Protein AF-A0A3M3ZVD4-F1 (afdb_monomer)

Organism: NCBI:txid251706

InterPro domains:
  IPR005669 Thiosulphate/Sulfate-binding protein [PTHR30368] (2-66)

Mean predicted aligned error: 4.23 Å

Radius of gyration: 17.47 Å; Cα contacts (8 Å, |Δi|>4): 52; chains: 1; bounding box: 32×25×46 Å

Structure (mmCIF, N/CA/C/O backbone):
data_AF-A0A3M3ZVD4-F1
#
_entry.id   AF-A0A3M3ZVD4-F1
#
loop_
_atom_site.group_PDB
_atom_site.id
_atom_site.type_symbol
_atom_site.label_atom_id
_atom_site.label_alt_id
_atom_site.label_comp_id
_atom_site.label_asym_id
_atom_site.label_entity_id
_atom_site.label_seq_id
_atom_site.pdbx_PDB_ins_code
_atom_site.Cartn_x
_atom_site.Cartn_y
_atom_site.Cartn_z
_atom_site.occupancy
_atom_site.B_iso_or_equiv
_atom_site.auth_seq_id
_atom_site.auth_comp_id
_atom_site.auth_asym_id
_atom_site.auth_atom_id
_atom_site.pdbx_PDB_model_num
ATOM 1 N N . MET A 1 1 ? 3.419 12.281 11.688 1.00 77.69 1 MET A N 1
ATOM 2 C CA . MET A 1 1 ? 3.456 10.877 11.206 1.00 77.69 1 MET A CA 1
ATOM 3 C C . MET A 1 1 ? 3.098 9.835 12.266 1.00 77.69 1 MET A C 1
ATO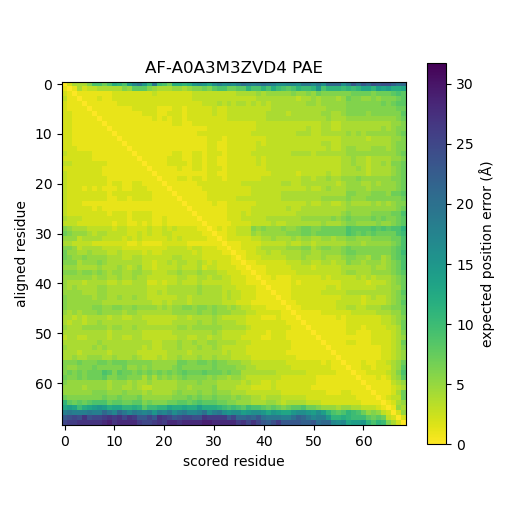M 5 O O . MET A 1 1 ? 2.330 8.952 11.929 1.00 77.69 1 MET A O 1
ATOM 9 N N . LYS A 1 2 ? 3.574 9.909 13.523 1.00 91.44 2 LYS A N 1
ATOM 10 C CA . LYS A 1 2 ? 3.277 8.881 14.554 1.00 91.44 2 LYS A CA 1
ATOM 11 C C . LYS A 1 2 ? 1.782 8.585 14.750 1.00 91.44 2 LYS A C 1
ATOM 13 O O . LYS A 1 2 ? 1.409 7.434 14.909 1.00 91.44 2 LYS A O 1
ATOM 18 N N . TYR A 1 3 ? 0.938 9.610 14.673 1.00 94.56 3 TYR A N 1
ATOM 19 C CA . TYR A 1 3 ? -0.504 9.474 14.873 1.00 94.56 3 TYR A CA 1
ATOM 20 C C . TYR A 1 3 ? -1.227 8.687 13.769 1.00 94.56 3 TYR A C 1
ATOM 22 O O . TYR A 1 3 ? -2.247 8.076 14.043 1.00 94.56 3 TYR A O 1
ATOM 30 N N . LEU A 1 4 ? -0.677 8.605 12.549 1.00 92.69 4 LEU A N 1
ATOM 31 C CA . LEU A 1 4 ? -1.246 7.734 11.507 1.00 92.69 4 LEU A CA 1
ATOM 32 C C . LEU A 1 4 ? -1.253 6.262 11.938 1.00 92.69 4 LEU A C 1
ATOM 34 O O . LEU A 1 4 ? -2.069 5.482 11.461 1.00 92.69 4 LEU A O 1
ATOM 38 N N . TRP A 1 5 ? -0.343 5.896 12.840 1.00 94.62 5 TRP A N 1
ATOM 39 C CA . TRP A 1 5 ? -0.181 4.549 13.370 1.00 94.62 5 TRP A CA 1
ATOM 40 C C . TRP A 1 5 ? -0.849 4.357 14.735 1.00 94.62 5 TRP A C 1
ATOM 42 O O . TRP A 1 5 ? -0.704 3.291 15.323 1.00 94.62 5 TRP A O 1
ATOM 52 N N . SER A 1 6 ? -1.553 5.369 15.259 1.00 96.75 6 SER A N 1
ATOM 53 C CA . SER A 1 6 ? -2.390 5.183 16.445 1.00 96.75 6 SER A CA 1
ATOM 54 C C . SER A 1 6 ? -3.618 4.330 16.091 1.00 96.75 6 SER A C 1
ATOM 56 O O . SER A 1 6 ? -4.008 4.289 14.918 1.00 96.75 6 SER A O 1
ATOM 58 N N . PRO A 1 7 ? -4.270 3.692 17.078 1.00 96.62 7 PRO A N 1
ATOM 59 C CA . PRO A 1 7 ? -5.517 2.967 16.837 1.00 96.62 7 PRO A CA 1
ATOM 60 C C . PRO A 1 7 ? -6.577 3.828 16.134 1.00 96.62 7 PRO A C 1
ATOM 62 O O . PRO A 1 7 ? -7.201 3.382 15.176 1.00 96.62 7 PRO A O 1
ATOM 65 N N . GLU A 1 8 ? -6.710 5.093 16.537 1.00 97.31 8 GLU A N 1
ATOM 66 C CA . GLU A 1 8 ? -7.642 6.049 15.931 1.00 97.31 8 GLU A CA 1
ATOM 67 C C . GLU A 1 8 ? -7.288 6.369 14.471 1.00 97.31 8 GLU A C 1
ATOM 69 O O . GLU A 1 8 ? -8.148 6.321 13.593 1.00 97.31 8 GLU A O 1
ATOM 74 N N . GLY A 1 9 ? -6.009 6.630 14.177 1.00 97.75 9 GLY A N 1
ATOM 75 C CA . GLY A 1 9 ? -5.556 6.874 12.806 1.00 97.75 9 GLY A CA 1
ATOM 76 C C . GLY A 1 9 ? -5.793 5.669 11.892 1.00 97.75 9 GLY A C 1
ATOM 77 O O . GLY A 1 9 ? -6.221 5.825 10.746 1.00 97.75 9 GLY A O 1
ATOM 78 N N . GLN A 1 10 ? -5.570 4.458 12.407 1.00 98.19 10 GLN A N 1
ATOM 79 C CA . GLN A 1 10 ? -5.830 3.214 11.681 1.00 98.19 10 GLN A CA 1
ATOM 80 C C . GLN A 1 10 ? -7.331 2.956 11.482 1.00 98.19 10 GLN A C 1
ATOM 82 O O . GLN A 1 10 ? -7.725 2.440 10.437 1.00 98.19 10 GLN A O 1
ATOM 87 N N . GLU A 1 11 ? -8.181 3.348 12.430 1.00 97.75 11 GLU A N 1
ATOM 88 C CA . GLU A 1 11 ? -9.637 3.261 12.296 1.00 97.75 11 GLU A CA 1
ATOM 89 C C . GLU A 1 11 ? -10.179 4.233 11.238 1.00 97.75 11 GLU A C 1
ATOM 91 O O . GLU A 1 11 ? -10.996 3.846 10.399 1.00 97.75 11 GLU A O 1
ATOM 96 N N . ILE A 1 12 ? -9.667 5.468 11.198 1.00 97.81 12 ILE A N 1
ATOM 97 C CA . ILE A 1 12 ? -9.976 6.425 10.125 1.00 97.81 12 ILE A CA 1
ATOM 98 C C . ILE A 1 12 ? -9.538 5.857 8.769 1.00 97.81 12 ILE A C 1
ATOM 100 O O . ILE A 1 12 ? -10.300 5.922 7.803 1.00 97.81 12 ILE A O 1
ATOM 104 N N . ALA A 1 13 ? -8.347 5.254 8.688 1.00 97.69 13 ALA A N 1
ATOM 105 C CA . ALA A 1 13 ? -7.868 4.609 7.467 1.00 97.69 13 ALA A CA 1
ATOM 106 C C 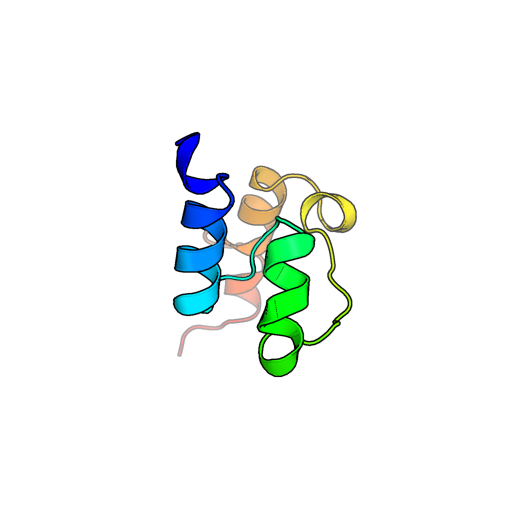. ALA A 1 13 ? -8.814 3.482 7.004 1.00 97.69 13 ALA A C 1
ATOM 108 O O . ALA A 1 13 ? -9.224 3.469 5.842 1.00 97.69 13 ALA A O 1
ATOM 109 N N . ALA A 1 14 ? -9.237 2.602 7.918 1.00 97.81 14 ALA A N 1
ATOM 110 C CA . ALA A 1 14 ? -10.162 1.507 7.623 1.00 97.81 14 ALA A CA 1
ATOM 111 C C . ALA A 1 14 ? -11.539 2.002 7.145 1.00 97.81 14 ALA A C 1
ATOM 113 O O . ALA A 1 14 ? -12.100 1.461 6.189 1.00 97.81 14 ALA A O 1
ATOM 114 N N . ASN A 1 15 ? -12.060 3.076 7.750 1.00 97.38 15 ASN A N 1
ATOM 115 C CA . ASN A 1 15 ? -13.300 3.722 7.311 1.00 97.38 15 ASN A CA 1
ATOM 116 C C . ASN A 1 15 ? -13.204 4.310 5.894 1.00 97.38 15 ASN A C 1
ATOM 118 O O . ASN A 1 15 ? -14.215 4.383 5.202 1.00 97.38 15 ASN A O 1
ATOM 122 N N . ASN A 1 16 ? -11.994 4.655 5.446 1.00 97.62 16 ASN A N 1
ATOM 123 C CA . ASN A 1 16 ? -11.698 5.143 4.097 1.00 97.62 16 ASN A CA 1
ATOM 124 C C . ASN A 1 16 ? -11.114 4.052 3.178 1.00 97.62 16 ASN A C 1
ATOM 126 O O . ASN A 1 16 ? -10.425 4.362 2.210 1.00 97.62 16 ASN A O 1
ATOM 130 N N . TYR A 1 17 ? -11.387 2.774 3.464 1.00 97.12 17 TYR A N 1
ATOM 131 C CA . TYR A 1 17 ? -11.007 1.618 2.635 1.00 97.12 17 TYR A CA 1
ATOM 132 C C . TYR A 1 17 ? -9.497 1.360 2.502 1.00 97.12 17 TYR A C 1
ATOM 134 O O . TYR A 1 17 ? -9.074 0.515 1.711 1.00 97.12 17 TYR A O 1
ATOM 142 N N . LEU A 1 18 ? -8.669 2.015 3.315 1.00 97.19 18 LEU A N 1
ATOM 143 C CA . LEU A 1 18 ? -7.252 1.691 3.426 1.00 97.19 18 LEU A CA 1
ATOM 144 C C . LEU A 1 18 ? -7.083 0.549 4.430 1.00 97.19 18 LEU A C 1
ATOM 146 O O . LEU A 1 18 ? -7.511 0.661 5.577 1.00 97.1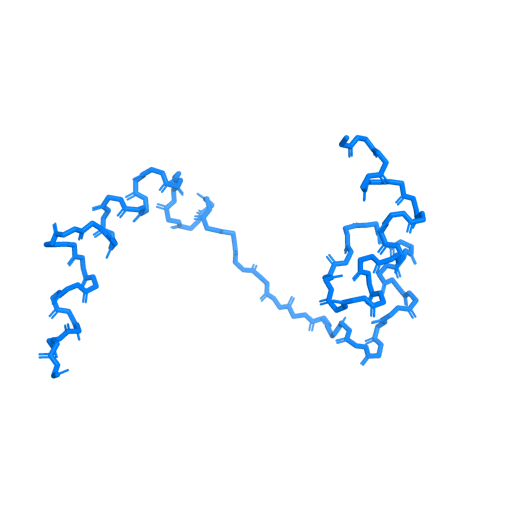9 18 LEU A O 1
ATOM 150 N N . ARG A 1 19 ? -6.449 -0.555 4.011 1.00 96.94 19 ARG A N 1
ATOM 151 C CA . ARG A 1 19 ? -6.265 -1.737 4.868 1.00 96.94 19 ARG A CA 1
ATOM 152 C C . ARG A 1 19 ? -5.376 -1.383 6.077 1.00 96.94 19 ARG A C 1
ATOM 154 O O . ARG A 1 19 ? -4.189 -1.109 5.872 1.00 96.94 19 ARG A O 1
ATOM 161 N N . PRO A 1 20 ? -5.900 -1.407 7.318 1.00 97.06 20 PRO A N 1
ATOM 162 C CA . PRO A 1 20 ? -5.120 -1.070 8.505 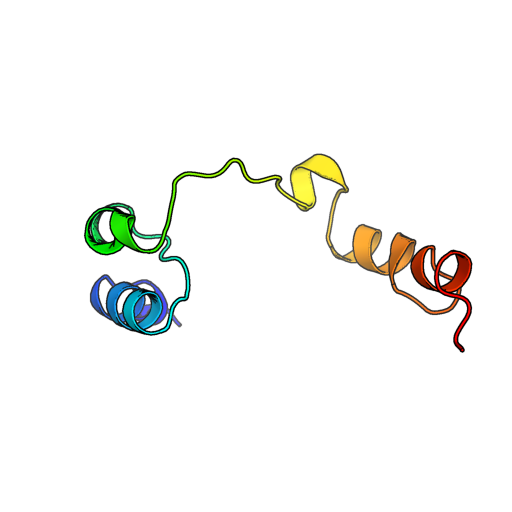1.00 97.06 20 PRO A CA 1
ATOM 163 C C . PRO A 1 20 ? -4.053 -2.137 8.790 1.00 97.06 20 PRO A C 1
ATOM 165 O O . PRO A 1 20 ? -4.214 -3.318 8.470 1.00 97.06 20 PRO A O 1
ATOM 168 N N . ARG A 1 21 ? -2.947 -1.708 9.402 1.00 95.44 21 ARG A N 1
ATOM 169 C CA . ARG A 1 21 ? -1.848 -2.566 9.871 1.00 95.44 21 ARG A CA 1
ATOM 170 C C . ARG A 1 21 ? -2.057 -3.059 11.296 1.00 95.44 21 ARG A C 1
ATOM 172 O O . ARG A 1 21 ? -1.530 -4.116 11.630 1.00 95.44 21 ARG A O 1
ATOM 179 N N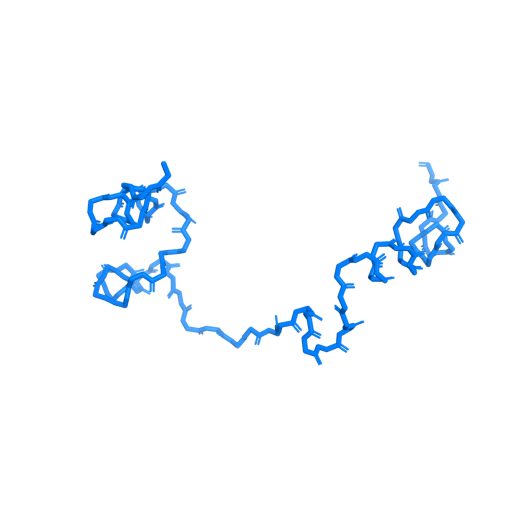 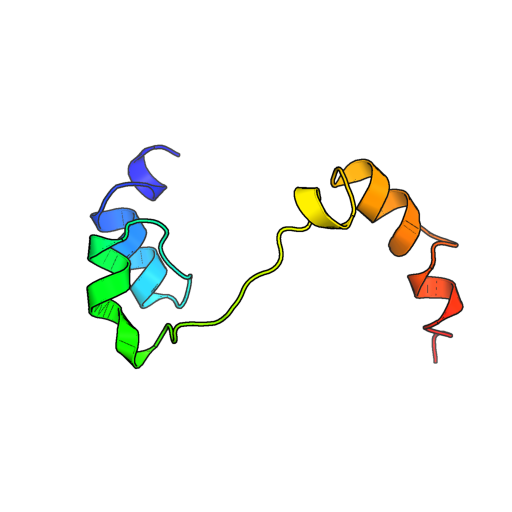. ASP A 1 22 ? -2.796 -2.309 12.112 1.00 96.69 22 ASP A N 1
ATOM 180 C CA . ASP A 1 22 ? -3.167 -2.740 13.458 1.00 96.69 22 ASP A CA 1
ATOM 181 C C . ASP A 1 22 ? -4.096 -3.972 13.369 1.00 96.69 22 ASP A C 1
ATOM 183 O O . ASP A 1 22 ? -5.179 -3.871 12.781 1.00 96.69 22 ASP A O 1
ATOM 187 N N . PRO A 1 23 ? -3.707 -5.138 13.925 1.00 95.75 23 PRO A N 1
ATOM 188 C CA . PRO A 1 23 ? -4.511 -6.35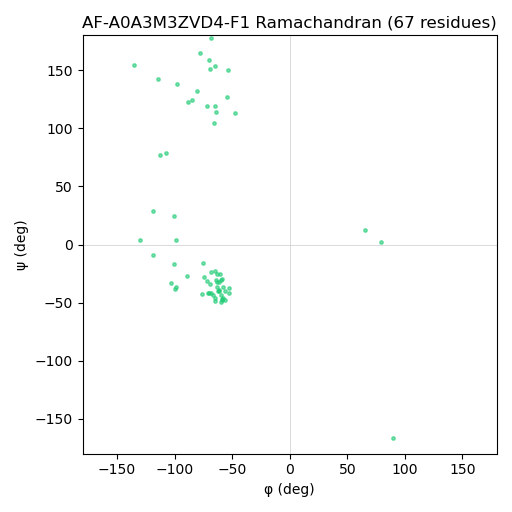6 13.846 1.00 95.75 23 PRO A CA 1
ATOM 189 C C . PRO A 1 23 ? -5.869 -6.253 14.547 1.00 95.75 23 PRO A C 1
ATOM 191 O O . PRO A 1 23 ? -6.829 -6.878 14.094 1.00 95.75 23 PRO A O 1
ATOM 194 N N . GLN A 1 24 ? -5.965 -5.478 15.633 1.00 96.69 24 GLN A N 1
ATOM 195 C CA . GLN A 1 24 ? -7.212 -5.291 16.377 1.00 96.69 24 GLN A CA 1
ATOM 196 C C . GLN A 1 24 ? -8.195 -4.449 15.567 1.00 96.69 24 GLN A C 1
ATOM 198 O O . GLN A 1 24 ? -9.375 -4.790 15.480 1.00 96.69 24 GLN A O 1
ATOM 203 N N . VAL A 1 25 ? -7.702 -3.389 14.916 1.00 97.19 25 VAL A N 1
ATOM 204 C CA . VAL A 1 25 ? -8.522 -2.596 13.993 1.00 97.19 25 VAL A CA 1
ATOM 205 C C . VAL A 1 25 ? -8.921 -3.455 12.796 1.00 97.19 25 VAL A C 1
ATOM 207 O O . VAL A 1 25 ? -10.104 -3.544 12.499 1.00 97.19 25 VAL A O 1
ATOM 210 N N . LEU A 1 26 ? -7.989 -4.168 12.152 1.00 96.81 26 LEU A N 1
ATOM 211 C CA . LEU A 1 26 ? -8.293 -5.013 10.989 1.00 96.81 26 LEU A CA 1
ATOM 212 C C . LEU A 1 26 ? -9.376 -6.068 11.277 1.00 96.81 26 LEU A C 1
ATOM 214 O O . LEU A 1 26 ? -10.246 -6.289 10.436 1.00 96.81 26 LEU A O 1
ATOM 218 N N . ALA A 1 27 ? -9.349 -6.695 12.458 1.00 96.00 27 ALA A N 1
ATOM 219 C CA . ALA A 1 27 ? -10.325 -7.713 12.851 1.00 96.00 27 ALA A CA 1
ATOM 220 C C . ALA A 1 27 ? -11.774 -7.189 12.872 1.00 96.00 27 ALA A C 1
ATOM 222 O O . ALA A 1 27 ? -12.700 -7.936 12.565 1.00 96.00 27 ALA A O 1
ATOM 223 N N . ARG A 1 28 ? -11.976 -5.900 13.170 1.00 96.75 28 ARG A N 1
ATOM 224 C CA . ARG A 1 28 ? -13.302 -5.261 13.189 1.00 96.75 28 ARG A CA 1
ATOM 225 C C . ARG A 1 28 ? -13.880 -4.980 11.795 1.00 96.75 28 ARG A C 1
ATOM 227 O O . ARG A 1 28 ? -15.068 -4.704 11.698 1.00 96.75 28 ARG A O 1
ATOM 234 N N . PHE A 1 29 ? -13.055 -5.025 10.747 1.00 96.56 29 PHE A N 1
ATOM 235 C CA . PHE A 1 29 ? -13.421 -4.702 9.359 1.00 96.56 29 PHE A CA 1
ATOM 236 C C . PHE A 1 29 ? -13.237 -5.915 8.420 1.00 96.56 29 PHE A C 1
ATOM 238 O O . PHE A 1 29 ? -12.921 -5.762 7.237 1.00 96.56 29 PHE A O 1
ATOM 245 N N . GLN A 1 30 ? -13.370 -7.141 8.944 1.00 93.69 30 GLN A N 1
ATOM 246 C CA . GLN A 1 30 ? -13.211 -8.382 8.166 1.00 93.69 30 GLN A CA 1
ATOM 247 C C . GLN A 1 30 ? -14.272 -8.567 7.072 1.00 93.69 30 GLN A C 1
ATOM 249 O O . GLN A 1 30 ? -14.017 -9.261 6.090 1.00 93.69 30 GLN A O 1
ATOM 254 N N . ASP A 1 31 ? -15.426 -7.921 7.221 1.00 94.44 31 ASP A N 1
ATOM 255 C CA . ASP A 1 31 ? -16.480 -7.821 6.210 1.00 94.44 31 ASP A CA 1
ATOM 256 C C . ASP A 1 31 ? -15.999 -7.116 4.929 1.00 94.44 31 ASP A C 1
ATOM 258 O O . ASP A 1 31 ? -16.432 -7.460 3.831 1.00 94.44 31 ASP A O 1
ATOM 262 N N . ARG A 1 32 ? -15.069 -6.160 5.060 1.00 95.38 32 ARG A N 1
ATOM 263 C CA . ARG A 1 32 ? -14.486 -5.397 3.942 1.00 95.38 32 ARG A CA 1
ATOM 264 C C . ARG A 1 32 ? -13.122 -5.917 3.508 1.00 95.38 32 ARG A C 1
ATOM 266 O O . ARG A 1 32 ? -12.807 -5.922 2.319 1.00 95.38 32 ARG A O 1
ATOM 273 N N . PHE A 1 33 ? -12.289 -6.335 4.458 1.00 96.31 33 PHE A N 1
ATOM 274 C CA . PHE A 1 33 ? -10.917 -6.764 4.193 1.00 96.31 33 PHE A CA 1
ATOM 275 C C . PHE A 1 33 ? -10.779 -8.275 4.321 1.00 96.31 33 PHE A C 1
ATOM 277 O O . PHE A 1 33 ? -10.230 -8.792 5.299 1.00 96.31 33 PHE A O 1
ATOM 284 N N . LEU A 1 34 ? -11.212 -8.978 3.275 1.00 94.00 34 LEU A N 1
ATOM 285 C CA . LEU A 1 34 ? -11.044 -10.421 3.173 1.00 94.00 34 LEU A CA 1
ATOM 286 C C . LEU A 1 34 ? -9.575 -10.830 3.359 1.00 94.00 34 LEU A C 1
ATOM 288 O O . LEU A 1 34 ? -8.618 -10.095 3.052 1.00 94.00 34 LEU A O 1
ATOM 292 N N . LYS A 1 35 ? -9.395 -12.037 3.892 1.00 92.25 35 LYS A N 1
ATOM 293 C CA . LYS A 1 35 ? -8.085 -12.671 3.968 1.00 92.25 35 LYS A CA 1
ATOM 294 C C . LYS A 1 35 ? -7.680 -13.092 2.557 1.00 92.25 35 LYS A C 1
ATOM 296 O O . LYS A 1 35 ? -8.372 -13.885 1.931 1.00 92.25 35 LYS A O 1
ATOM 301 N N . VAL A 1 36 ? -6.568 -12.546 2.085 1.00 92.38 36 VAL A N 1
ATOM 302 C CA . VAL A 1 36 ? -5.975 -12.862 0.785 1.00 92.38 36 VAL A CA 1
ATOM 303 C C . VAL A 1 36 ? -4.475 -13.036 0.962 1.00 92.38 36 VAL A C 1
ATOM 305 O O . VAL A 1 36 ? -3.889 -12.474 1.895 1.00 92.38 36 VAL A O 1
ATOM 308 N N . ASP A 1 37 ? -3.868 -13.808 0.072 1.00 94.19 37 ASP A N 1
ATOM 309 C CA . ASP A 1 37 ? -2.425 -13.994 0.055 1.00 94.19 37 ASP A CA 1
ATOM 310 C C . ASP A 1 37 ? -1.757 -12.811 -0.647 1.00 94.19 37 ASP A C 1
ATOM 312 O O . ASP A 1 37 ? -2.170 -12.380 -1.725 1.00 94.19 37 ASP A O 1
ATOM 316 N N . PHE A 1 38 ? -0.723 -12.265 -0.010 1.00 93.00 38 PHE A N 1
ATOM 317 C CA . PHE A 1 38 ? 0.030 -11.127 -0.522 1.00 93.00 38 PHE A CA 1
ATOM 318 C C . PHE A 1 38 ? 1.456 -11.535 -0.858 1.00 93.00 38 PHE A C 1
ATOM 320 O O . PHE A 1 38 ? 2.108 -12.269 -0.114 1.00 93.00 38 PHE A O 1
ATOM 327 N N . LEU A 1 39 ? 1.966 -10.961 -1.941 1.00 95.31 39 LEU A N 1
ATOM 328 C CA . LEU A 1 39 ? 3.366 -11.036 -2.316 1.00 95.31 39 LEU A CA 1
ATOM 329 C C . LEU A 1 39 ? 4.086 -9.759 -1.864 1.00 95.31 39 LEU A C 1
ATOM 331 O O . LEU A 1 39 ? 3.571 -8.651 -2.019 1.00 95.31 39 LEU A O 1
ATOM 335 N N . SER A 1 40 ? 5.293 -9.899 -1.321 1.00 94.12 40 SER A N 1
ATOM 336 C CA . SER A 1 40 ? 6.161 -8.755 -1.041 1.00 94.12 40 SER A CA 1
ATOM 337 C C . SER A 1 40 ? 7.011 -8.455 -2.267 1.00 94.12 40 SER A C 1
ATOM 339 O O . SER A 1 40 ? 7.779 -9.308 -2.704 1.00 94.12 40 SER A O 1
ATOM 341 N N . VAL A 1 41 ? 6.919 -7.224 -2.775 1.00 94.56 41 VAL A N 1
ATOM 342 C CA . VAL A 1 41 ? 7.748 -6.772 -3.901 1.00 94.56 41 VAL A CA 1
ATOM 343 C C . VAL A 1 41 ? 9.231 -6.946 -3.585 1.00 94.56 41 VAL A C 1
ATOM 345 O O . VAL A 1 41 ? 9.946 -7.560 -4.363 1.00 94.56 41 VAL A O 1
ATOM 348 N N . GLU A 1 42 ? 9.669 -6.512 -2.402 1.00 95.19 42 GLU A N 1
ATOM 349 C CA . GLU A 1 42 ? 11.076 -6.591 -1.993 1.00 95.19 42 GLU A CA 1
ATOM 350 C C . GLU A 1 42 ? 11.604 -8.026 -1.925 1.00 95.19 42 GLU A C 1
ATOM 352 O O . GLU A 1 42 ? 12.724 -8.294 -2.353 1.00 95.19 42 GLU A O 1
ATOM 357 N N . LYS A 1 43 ? 10.795 -8.969 -1.425 1.00 95.25 43 LYS A N 1
ATOM 358 C CA . LYS A 1 43 ? 11.198 -10.380 -1.329 1.00 95.25 43 LYS A CA 1
ATOM 359 C C . LYS A 1 43 ? 11.187 -11.100 -2.673 1.00 95.25 43 LYS A C 1
ATOM 361 O O . LYS A 1 43 ? 11.909 -12.079 -2.824 1.00 95.25 43 LYS A O 1
ATOM 366 N N . THR A 1 44 ? 10.344 -10.669 -3.609 1.00 95.00 44 THR A N 1
ATOM 367 C CA . THR A 1 44 ? 10.156 -11.382 -4.878 1.00 95.00 44 THR A CA 1
ATOM 368 C C . THR A 1 44 ? 10.949 -10.778 -6.027 1.00 95.00 44 THR A C 1
ATOM 370 O O . THR A 1 44 ? 11.461 -11.522 -6.856 1.00 95.00 44 THR A O 1
ATOM 373 N N . PHE A 1 45 ? 11.074 -9.454 -6.070 1.00 94.06 45 PHE A N 1
ATOM 374 C CA . PHE A 1 45 ? 11.680 -8.722 -7.183 1.00 94.06 45 PHE A CA 1
ATOM 375 C C . PHE A 1 45 ? 12.919 -7.909 -6.777 1.00 94.06 45 PHE A C 1
ATOM 377 O O . PHE A 1 45 ? 13.621 -7.402 -7.648 1.00 94.06 45 PHE A O 1
ATOM 384 N N . GLY A 1 46 ? 13.213 -7.798 -5.478 1.00 93.69 46 GLY A N 1
ATOM 385 C CA . GLY A 1 46 ? 14.302 -6.970 -4.958 1.00 93.69 46 GLY A CA 1
ATOM 386 C C . GLY A 1 46 ? 13.863 -5.539 -4.641 1.00 93.69 46 GLY A C 1
ATOM 387 O O . GLY A 1 46 ? 12.676 -5.233 -4.543 1.00 93.69 46 GLY A O 1
ATOM 388 N N . ASP A 1 47 ? 14.827 -4.648 -4.428 1.00 96.44 47 ASP A N 1
ATOM 389 C CA . ASP A 1 47 ? 14.550 -3.283 -3.985 1.00 96.44 47 ASP A CA 1
ATOM 390 C C . ASP A 1 47 ? 13.773 -2.457 -5.028 1.00 96.44 47 ASP A C 1
ATOM 392 O O . ASP A 1 47 ? 13.885 -2.650 -6.241 1.00 96.44 47 ASP A O 1
ATOM 396 N N . TRP A 1 48 ? 13.019 -1.466 -4.551 1.00 96.50 48 TRP A N 1
ATOM 397 C CA . TRP A 1 48 ? 12.177 -0.631 -5.408 1.00 96.50 48 TRP A CA 1
ATOM 398 C C . TRP A 1 48 ? 12.933 0.123 -6.506 1.00 96.50 48 TRP A C 1
ATOM 400 O O . TRP A 1 48 ? 12.358 0.370 -7.565 1.00 96.50 48 TRP A O 1
ATOM 410 N N . ARG A 1 49 ? 14.209 0.482 -6.303 1.00 96.50 49 ARG A N 1
ATOM 411 C CA . ARG 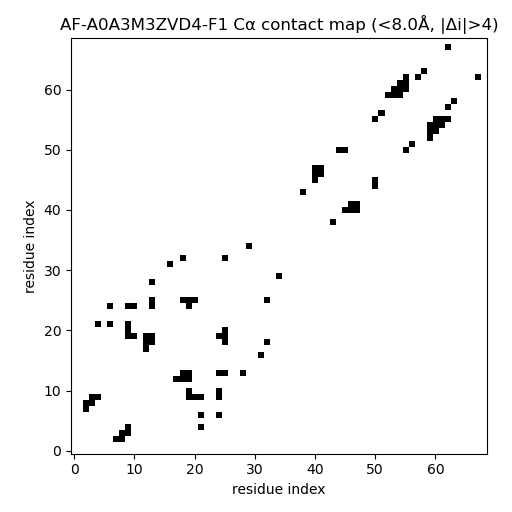A 1 49 ? 14.994 1.176 -7.335 1.00 96.50 49 ARG A CA 1
ATOM 412 C C . ARG A 1 49 ? 15.298 0.228 -8.492 1.00 96.50 49 ARG A C 1
ATOM 414 O O . ARG A 1 49 ? 15.174 0.634 -9.648 1.00 96.50 49 ARG A O 1
ATOM 421 N N . THR A 1 50 ? 15.645 -1.019 -8.193 1.00 95.88 50 THR A N 1
ATOM 422 C CA . THR A 1 50 ? 15.863 -2.063 -9.202 1.00 95.88 50 THR A CA 1
ATOM 423 C C . THR A 1 50 ? 14.566 -2.422 -9.929 1.00 95.88 50 THR A C 1
ATOM 425 O O . THR A 1 50 ? 14.567 -2.482 -11.161 1.00 95.88 50 THR A O 1
ATOM 428 N N . VAL A 1 51 ? 13.449 -2.571 -9.204 1.00 97.31 51 VAL A N 1
ATOM 429 C CA . VAL A 1 51 ? 12.127 -2.840 -9.805 1.00 97.31 51 VAL A CA 1
ATOM 430 C C . VAL A 1 51 ? 11.719 -1.712 -10.753 1.00 97.31 51 VAL A C 1
ATOM 432 O O . VAL A 1 51 ? 11.387 -1.975 -11.909 1.00 97.31 51 VAL A O 1
ATOM 435 N N . GLN A 1 52 ? 11.819 -0.454 -10.308 1.00 96.81 52 GLN A N 1
ATOM 436 C CA . GLN A 1 52 ? 11.484 0.707 -11.134 1.00 96.81 52 GLN A CA 1
ATOM 437 C C . GLN A 1 52 ? 12.340 0.760 -12.404 1.00 96.81 52 GLN A C 1
ATOM 439 O O . GLN A 1 52 ? 11.799 0.905 -13.497 1.00 96.81 52 GLN A O 1
ATOM 444 N N . LYS A 1 53 ? 13.666 0.596 -12.269 1.00 96.62 53 LYS A N 1
ATOM 445 C CA . LYS A 1 53 ? 14.614 0.623 -13.395 1.00 96.62 53 LYS A CA 1
ATOM 446 C C . LYS A 1 53 ? 14.373 -0.504 -14.398 1.00 96.62 53 LYS A C 1
ATOM 448 O O . LYS A 1 53 ? 14.568 -0.310 -15.588 1.00 96.62 53 LYS A O 1
ATOM 453 N N . THR A 1 54 ? 13.998 -1.686 -13.928 1.00 96.62 54 THR A N 1
ATOM 454 C CA . THR A 1 54 ? 13.810 -2.843 -14.811 1.00 96.62 54 THR A CA 1
ATOM 455 C C . THR A 1 54 ? 12.497 -2.735 -15.579 1.00 96.62 54 THR A C 1
ATOM 457 O O . THR A 1 54 ? 12.449 -3.013 -16.776 1.00 96.62 54 THR A O 1
ATOM 460 N N . HIS A 1 55 ? 11.424 -2.319 -14.903 1.00 96.31 55 HIS A N 1
ATOM 461 C CA . HIS A 1 55 ? 10.080 -2.455 -15.454 1.00 96.31 55 HIS A CA 1
ATOM 462 C C . HIS A 1 55 ? 9.477 -1.160 -16.001 1.00 96.31 55 HIS A C 1
ATOM 464 O O . HIS A 1 55 ? 8.734 -1.248 -16.972 1.00 96.31 55 HIS A O 1
ATOM 470 N N . PHE A 1 56 ? 9.778 0.009 -15.423 1.00 95.75 56 PHE A N 1
ATOM 471 C CA . PHE A 1 56 ? 8.931 1.205 -15.580 1.00 95.75 56 PHE A CA 1
ATOM 472 C C . PHE A 1 56 ? 9.659 2.494 -15.991 1.00 95.75 56 PHE A C 1
ATOM 474 O O . PH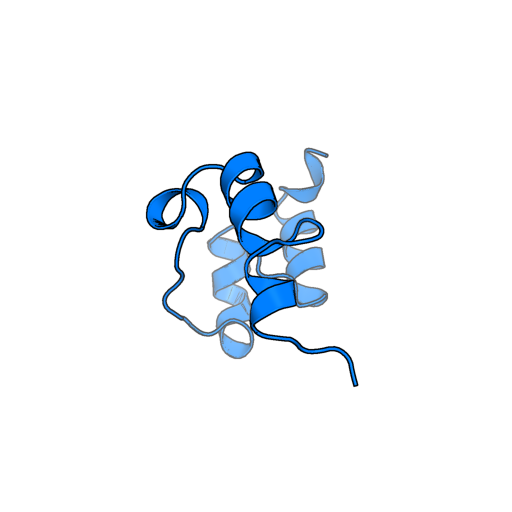E A 1 56 ? 9.035 3.550 -16.014 1.00 95.75 56 PHE A O 1
ATOM 481 N N . ILE A 1 57 ? 10.966 2.458 -16.251 1.00 96.06 57 ILE A N 1
ATOM 482 C CA . ILE A 1 57 ? 11.643 3.581 -16.923 1.00 96.06 57 ILE A CA 1
ATOM 483 C C . ILE A 1 57 ? 11.365 3.534 -18.424 1.00 96.06 57 ILE A C 1
ATOM 485 O O . ILE A 1 57 ? 11.019 2.472 -18.939 1.00 96.06 57 ILE A O 1
ATOM 489 N N . ASP A 1 58 ? 11.635 4.636 -19.118 1.00 93.81 58 ASP A N 1
ATOM 490 C CA . ASP A 1 58 ? 11.632 4.677 -20.580 1.00 93.81 58 ASP A CA 1
ATOM 491 C C . ASP A 1 58 ? 12.562 3.590 -21.159 1.00 93.81 58 ASP A C 1
ATOM 493 O O . ASP A 1 58 ? 13.736 3.476 -20.787 1.00 93.81 58 ASP A O 1
ATOM 497 N N . GLY A 1 59 ? 12.025 2.768 -22.060 1.00 91.75 59 GLY A N 1
ATOM 498 C CA . GLY A 1 59 ? 12.682 1.583 -22.623 1.00 91.75 59 GLY A CA 1
ATOM 499 C C . GLY A 1 59 ? 12.655 0.339 -21.720 1.00 91.75 59 GLY A C 1
ATOM 500 O O . GLY A 1 59 ? 13.220 -0.699 -22.084 1.00 91.75 59 GLY A O 1
ATOM 501 N N . GLY A 1 60 ? 12.015 0.420 -20.551 1.00 95.06 60 GLY A N 1
ATOM 502 C CA . GLY A 1 60 ? 11.814 -0.689 -19.619 1.00 95.06 60 GLY A CA 1
ATOM 503 C C . GLY A 1 60 ? 10.862 -1.761 -20.155 1.00 95.06 60 GLY A C 1
ATOM 504 O O . GLY A 1 60 ? 10.306 -1.652 -21.248 1.00 95.06 60 GLY A O 1
ATOM 505 N N . VAL A 1 61 ? 10.662 -2.827 -19.372 1.00 95.88 61 VAL A N 1
ATOM 506 C CA . VAL A 1 61 ? 9.820 -3.962 -19.800 1.00 95.88 61 VAL A CA 1
ATOM 507 C C . VAL A 1 61 ? 8.390 -3.530 -20.142 1.00 95.88 61 VAL A C 1
ATOM 509 O O . VAL A 1 61 ? 7.821 -4.070 -21.086 1.00 95.88 61 VAL A O 1
ATOM 512 N N . PHE A 1 62 ? 7.811 -2.563 -19.418 1.00 95.75 62 PHE A N 1
ATOM 513 C CA . PHE A 1 62 ? 6.457 -2.077 -19.692 1.00 95.75 62 PHE A CA 1
ATOM 514 C C . PHE A 1 62 ? 6.312 -1.531 -21.121 1.00 95.75 62 PHE A C 1
ATOM 516 O O . PHE A 1 62 ? 5.392 -1.939 -21.824 1.00 95.75 62 PHE A O 1
ATOM 523 N N . ASP A 1 63 ? 7.253 -0.710 -21.591 1.00 94.50 63 ASP A N 1
ATOM 524 C CA . ASP A 1 63 ? 7.212 -0.123 -22.939 1.00 94.50 63 ASP A CA 1
ATOM 525 C C . ASP A 1 63 ? 7.306 -1.182 -24.046 1.00 94.50 63 ASP A C 1
ATOM 527 O O . ASP A 1 63 ? 6.742 -1.026 -25.127 1.00 94.50 63 ASP A O 1
ATOM 531 N N . GLN A 1 64 ? 7.996 -2.292 -23.774 1.00 93.06 64 GLN A N 1
ATOM 532 C CA . GLN A 1 64 ? 8.140 -3.400 -24.723 1.00 93.06 64 GLN A CA 1
ATOM 533 C C . GLN A 1 64 ? 6.834 -4.185 -24.896 1.00 93.06 64 GLN A C 1
ATOM 535 O O . GLN A 1 64 ? 6.580 -4.729 -25.971 1.00 93.06 64 GLN A O 1
ATOM 540 N N . ILE A 1 65 ? 6.016 -4.266 -23.840 1.00 93.88 65 ILE A N 1
ATOM 541 C CA . ILE A 1 65 ? 4.761 -5.034 -23.835 1.00 93.88 65 ILE A CA 1
ATOM 542 C C . ILE A 1 65 ? 3.520 -4.163 -24.038 1.00 93.88 65 ILE A C 1
ATOM 544 O O . ILE A 1 65 ? 2.456 -4.691 -24.364 1.00 93.88 65 ILE A O 1
ATOM 548 N N . TYR A 1 66 ? 3.643 -2.849 -23.852 1.00 89.44 66 TYR A N 1
ATOM 549 C CA . TYR A 1 66 ? 2.580 -1.875 -24.053 1.00 89.44 66 TYR A CA 1
ATOM 550 C C . TYR A 1 66 ? 2.919 -0.980 -25.253 1.00 89.44 66 TYR A C 1
ATOM 552 O O . TYR A 1 66 ? 3.342 0.164 -25.075 1.00 89.44 66 TYR A O 1
ATOM 560 N N . PRO A 1 67 ? 2.748 -1.477 -26.495 1.00 73.69 67 PRO A N 1
ATOM 561 C CA . PRO A 1 67 ? 2.881 -0.635 -27.670 1.00 73.69 67 PRO A CA 1
ATOM 562 C C . PRO A 1 67 ? 1.747 0.388 -27.620 1.00 73.69 67 PRO A C 1
ATOM 564 O O . PRO A 1 67 ? 0.585 0.039 -27.840 1.00 73.69 67 PRO A O 1
ATOM 567 N N . GLY A 1 68 ? 2.089 1.627 -27.259 1.00 67.12 68 GLY A N 1
ATOM 568 C CA . GLY A 1 68 ? 1.150 2.738 -27.181 1.00 67.12 68 GLY A CA 1
ATOM 569 C C . GLY A 1 68 ? 0.293 2.788 -28.442 1.00 67.12 68 GLY A C 1
ATOM 570 O O . GLY A 1 68 ? 0.807 3.002 -29.539 1.00 67.12 68 GLY A O 1
ATOM 571 N N . LYS A 1 69 ? -1.002 2.523 -28.282 1.00 54.03 69 LYS A N 1
ATOM 572 C CA . LYS A 1 69 ? -2.011 2.960 -29.242 1.00 54.03 69 LYS A CA 1
ATOM 573 C C . LYS A 1 69 ? -2.456 4.359 -28.867 1.00 54.03 69 LYS A C 1
ATOM 575 O O . LYS A 1 69 ? -2.648 4.586 -27.651 1.00 54.03 69 LYS A O 1
#

Foldseek 3Di:
DVVCLDLVVQLVCVVVVRQGPPPVSNVVNCVRDPDDDDDDCCVPPNDPVNVCVQAPPVVHVVCVVCVDD

Sequence (69 aa):
MKYLWSPEGQEIAANNYLRPRDPQVLARFQDRFLKVDFLSVEKTFGDWRTVQKTHFIDGGVFDQIYPGK

Secondary structure (DSSP, 8-state):
-GGGGSHHHHHHHHHTT---S-HHHHHHTTTTS-------HHHHH--HHHHHHHHTSTTSHHHHH----

pLDDT: mean 93.93, std 6.98, range [54.03, 98.19]

Nearest PDB structures (foldseek):
  1sbp-assembly1_A  TM=9.249E-01  e=7.500E-05  Salmonella enterica subsp. enterica serovar Typhimurium
  5um2-assembly1_A  TM=8.661E-01  e=1.520E-04  Xanthomonas citri pv. citri str. 306

Solvent-accessible surface area (backbone atoms only — not comparable to full-atom values): 4356 Å² total; per-residue (Å²): 115,74,59,59,74,34,75,66,36,28,45,56,34,43,76,69,74,38,85,43,83,53,67,74,59,36,64,77,42,45,92,77,56,67,93,75,92,79,82,55,60,56,82,75,69,38,53,69,70,58,43,41,59,53,37,70,39,95,85,12,54,48,56,76,75,49,74,84,126